Protein AF-A0A484FD65-F1 (afdb_monomer)

Secondary structure (DSSP, 8-state):
---HHHHHHHHHHHHHHHHTSSS-HHHHHHHHHHHHHHHHHHHS-S--HHHHHHHHHHHHHHHHHHHHTTHHHHS-SSS---HHHHHHHTT--HHHHHHHH-

Structure (mmCIF, N/CA/C/O backbone):
data_AF-A0A484FD65-F1
#
_entry.id   AF-A0A484FD65-F1
#
loop_
_atom_site.group_PDB
_atom_site.id
_atom_site.type_symbol
_atom_site.label_atom_id
_atom_site.label_alt_id
_atom_site.label_comp_id
_atom_site.label_asym_id
_atom_site.label_entity_id
_atom_site.label_seq_id
_atom_site.pdbx_PDB_ins_code
_atom_site.Cartn_x
_atom_site.Cartn_y
_atom_site.Cartn_z
_atom_site.occupancy
_atom_site.B_iso_or_equiv
_atom_site.auth_seq_id
_atom_site.auth_comp_id
_atom_site.auth_asym_id
_atom_site.auth_atom_id
_atom_site.pdbx_PDB_model_num
ATOM 1 N N . MET A 1 1 ? -3.921 14.907 28.154 1.00 53.25 1 MET A N 1
ATOM 2 C CA . MET A 1 1 ? -3.202 14.884 26.865 1.00 53.25 1 MET A CA 1
ATOM 3 C C . MET A 1 1 ? -3.170 13.424 26.452 1.00 53.25 1 MET A C 1
ATOM 5 O O . MET A 1 1 ? -2.519 12.663 27.147 1.00 53.25 1 MET A O 1
ATOM 9 N N . VAL A 1 2 ? -3.984 13.017 25.472 1.00 66.38 2 VAL A N 1
ATOM 10 C CA . VAL A 1 2 ? -4.102 11.600 25.077 1.00 66.38 2 VAL A CA 1
ATOM 11 C C . VAL A 1 2 ? -2.848 11.211 24.302 1.00 66.38 2 VAL A C 1
ATOM 13 O O . VAL A 1 2 ? -2.462 11.908 23.362 1.00 66.38 2 VAL A O 1
ATOM 16 N N . THR A 1 3 ? -2.182 10.144 24.725 1.00 83.88 3 THR A N 1
ATOM 17 C CA . THR A 1 3 ? -0.963 9.646 24.082 1.00 83.88 3 THR A CA 1
ATOM 18 C C . THR A 1 3 ? -1.296 8.707 22.922 1.00 83.88 3 THR A C 1
ATOM 20 O O . THR A 1 3 ? -2.352 8.080 22.892 1.00 83.88 3 THR A O 1
ATOM 23 N N . VAL A 1 4 ? -0.375 8.561 21.964 1.00 85.94 4 VAL A N 1
ATOM 24 C CA . VAL A 1 4 ? -0.527 7.600 20.852 1.00 85.94 4 VAL A CA 1
ATOM 25 C C . VAL A 1 4 ? -0.762 6.176 21.374 1.00 85.94 4 VAL A C 1
ATOM 27 O O . VAL A 1 4 ? -1.604 5.461 20.840 1.00 85.94 4 VAL A O 1
ATOM 30 N N . SER A 1 5 ? -0.075 5.793 22.456 1.00 86.94 5 SER A N 1
ATOM 31 C CA . SER A 1 5 ? -0.231 4.484 23.104 1.00 86.94 5 SER A CA 1
ATOM 32 C C . SER A 1 5 ? -1.659 4.252 23.615 1.00 86.94 5 SER A C 1
ATOM 34 O O . SER A 1 5 ? -2.242 3.198 23.366 1.00 86.94 5 SER A O 1
ATOM 36 N N . GLU A 1 6 ? -2.260 5.254 24.264 1.00 90.62 6 GLU A N 1
ATOM 37 C CA . GLU A 1 6 ? -3.646 5.181 24.747 1.00 90.62 6 GLU A CA 1
ATOM 38 C C . GLU A 1 6 ? -4.644 5.074 23.588 1.00 90.62 6 GLU A C 1
ATOM 40 O O . GLU A 1 6 ? -5.519 4.211 23.618 1.00 90.62 6 GLU A O 1
ATOM 45 N N . THR A 1 7 ? -4.474 5.881 22.534 1.00 89.75 7 THR A N 1
ATOM 46 C CA . THR A 1 7 ? -5.335 5.838 21.339 1.00 89.75 7 THR A CA 1
ATOM 47 C C . THR A 1 7 ? -5.267 4.483 20.633 1.00 89.75 7 THR A C 1
ATOM 49 O O . THR A 1 7 ? -6.297 3.924 20.262 1.00 89.75 7 THR A O 1
ATOM 52 N N . ILE A 1 8 ? -4.066 3.924 20.450 1.00 91.12 8 ILE A N 1
ATOM 53 C CA . ILE A 1 8 ? -3.896 2.613 19.806 1.00 91.12 8 ILE A CA 1
ATOM 54 C C . ILE A 1 8 ? -4.496 1.500 20.675 1.00 91.12 8 ILE A C 1
ATOM 56 O O . ILE A 1 8 ? -5.163 0.614 20.143 1.00 91.12 8 ILE A O 1
ATOM 60 N N . SER A 1 9 ? -4.295 1.551 21.995 1.00 93.50 9 SER A N 1
ATOM 61 C CA . SER A 1 9 ? -4.847 0.567 22.93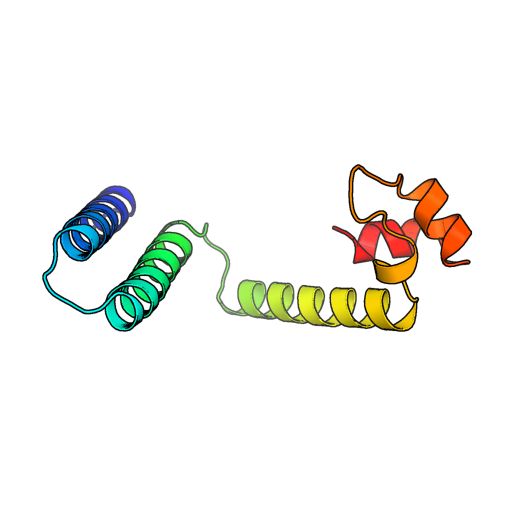4 1.00 93.50 9 SER A CA 1
ATOM 62 C C . SER A 1 9 ? -6.382 0.551 22.924 1.00 93.50 9 SER A C 1
ATOM 64 O O . SER A 1 9 ? -7.001 -0.518 22.872 1.00 93.50 9 SER A O 1
ATOM 66 N N . ASP A 1 10 ? -7.010 1.730 22.893 1.00 94.62 10 ASP A N 1
ATOM 67 C CA . ASP A 1 10 ? -8.467 1.850 22.808 1.00 94.62 10 ASP A CA 1
ATOM 68 C C . ASP A 1 10 ? -9.004 1.281 21.485 1.00 94.62 10 ASP A C 1
ATOM 70 O O . ASP A 1 10 ? -9.883 0.416 21.479 1.00 94.62 10 ASP A O 1
ATOM 74 N N . LEU A 1 11 ? -8.400 1.656 20.353 1.00 94.19 11 LEU A N 1
ATOM 75 C CA . LEU A 1 11 ? -8.777 1.138 19.034 1.00 94.19 11 LEU A CA 1
ATOM 76 C C . LEU A 1 11 ? -8.592 -0.385 18.921 1.00 94.19 11 LEU A C 1
ATOM 78 O O . LEU A 1 11 ? -9.446 -1.074 18.360 1.00 94.19 11 LEU A O 1
ATOM 82 N N . ALA A 1 12 ? -7.518 -0.942 19.485 1.00 92.69 12 ALA A N 1
ATOM 83 C CA . ALA A 1 12 ? -7.301 -2.389 19.529 1.00 92.69 12 ALA A CA 1
ATOM 84 C C . ALA A 1 12 ? -8.376 -3.111 20.364 1.00 92.69 12 ALA A C 1
ATOM 86 O O . ALA A 1 12 ? -8.825 -4.209 20.008 1.00 92.69 12 ALA A O 1
ATOM 87 N N . THR A 1 13 ? -8.835 -2.477 21.446 1.00 95.00 13 THR A N 1
ATOM 88 C CA . THR A 1 13 ? -9.941 -2.978 22.269 1.00 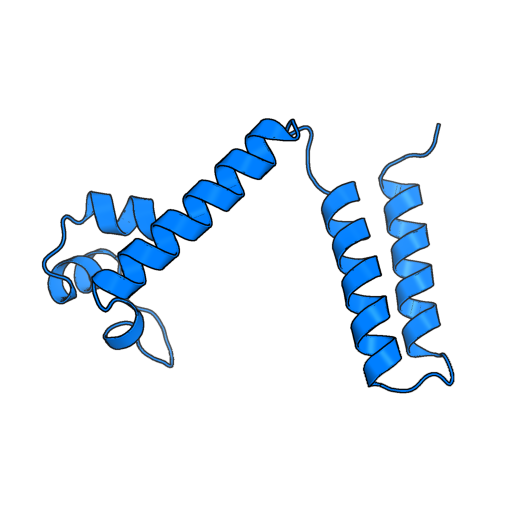95.00 13 THR A CA 1
ATOM 89 C C . THR A 1 13 ? -11.256 -2.954 21.490 1.00 95.00 13 THR A C 1
ATOM 91 O O . THR A 1 13 ? -11.981 -3.952 21.490 1.00 95.00 13 THR A O 1
ATOM 94 N N . GLN A 1 14 ? -11.534 -1.876 20.749 1.00 93.38 14 GLN A N 1
ATOM 95 C CA . GLN A 1 14 ? -12.705 -1.782 19.869 1.00 93.38 14 GLN A CA 1
ATOM 96 C C . GLN A 1 14 ? -12.688 -2.861 18.776 1.00 93.38 14 GLN A C 1
ATOM 98 O O . GLN A 1 14 ? -13.702 -3.527 18.555 1.00 93.38 14 GLN A O 1
ATOM 103 N N . LEU A 1 15 ? -11.533 -3.106 18.144 1.00 91.56 15 LEU A N 1
ATOM 104 C CA . LEU A 1 15 ? -11.377 -4.161 17.137 1.00 91.56 15 LEU A CA 1
ATOM 105 C C . LEU A 1 15 ? -11.641 -5.554 17.728 1.00 91.56 15 LEU A C 1
ATOM 107 O O . LEU A 1 15 ? -12.358 -6.367 17.144 1.00 91.56 15 LEU A O 1
ATOM 111 N N . SER A 1 16 ? -11.108 -5.811 18.924 1.00 91.12 16 SER A N 1
ATOM 112 C CA . SER A 1 16 ? -11.325 -7.065 19.653 1.00 91.12 16 SER A CA 1
ATOM 113 C C . SER A 1 16 ? -12.789 -7.254 20.065 1.00 91.12 16 SER A C 1
ATOM 115 O O . SER A 1 16 ? -13.301 -8.375 20.051 1.00 91.12 16 SER A O 1
ATOM 117 N N . GLY A 1 17 ? -13.480 -6.168 20.419 1.00 91.44 17 GLY A N 1
ATOM 118 C CA . GLY A 1 17 ? -14.915 -6.170 20.707 1.00 91.44 17 GLY A CA 1
ATOM 119 C C . GLY A 1 17 ? -15.757 -6.480 19.469 1.00 91.44 17 GLY A C 1
ATOM 120 O O . GLY A 1 17 ? -16.698 -7.268 19.546 1.00 91.44 17 GLY A O 1
ATOM 121 N N . LEU A 1 18 ? -15.372 -5.937 18.312 1.00 90.25 18 LEU A N 1
ATOM 122 C CA . LEU A 1 18 ? -16.036 -6.175 17.032 1.00 90.25 18 LEU A CA 1
ATOM 123 C C . LEU A 1 18 ? -16.002 -7.655 16.621 1.00 90.25 18 LEU A C 1
ATOM 125 O O . LEU A 1 18 ? -16.995 -8.191 16.134 1.00 90.25 18 LEU A O 1
ATOM 129 N N . ALA A 1 19 ? -14.887 -8.343 16.878 1.00 85.19 19 ALA A N 1
ATOM 130 C CA . ALA A 1 19 ? -14.772 -9.780 16.625 1.00 85.19 19 ALA A CA 1
ATOM 131 C C . ALA A 1 19 ? -15.799 -10.605 17.428 1.00 85.19 19 ALA A C 1
ATOM 133 O O . ALA A 1 19 ? -16.256 -11.649 16.964 1.00 85.19 19 ALA A O 1
ATOM 134 N N . LYS A 1 20 ? -16.197 -10.115 18.610 1.00 88.62 20 LYS A N 1
ATOM 135 C CA . LYS A 1 20 ? -17.153 -10.766 19.520 1.00 88.62 20 LYS A CA 1
ATOM 136 C C . LYS A 1 20 ? -18.603 -10.307 19.321 1.00 88.62 20 LYS A C 1
ATOM 138 O O . LYS A 1 20 ? -19.486 -10.828 19.999 1.00 88.62 20 LYS A O 1
ATOM 143 N N . SER A 1 21 ? -18.871 -9.342 18.437 1.00 87.44 21 SER A N 1
ATOM 144 C CA . SER A 1 21 ? -20.226 -8.819 18.228 1.00 87.44 21 SER A CA 1
ATOM 145 C C . SER A 1 21 ? -21.119 -9.808 17.466 1.00 87.44 21 SER A C 1
ATOM 147 O O . SER A 1 21 ? -20.640 -10.698 16.759 1.00 87.44 21 SER A O 1
ATOM 149 N N . SER A 1 22 ? -22.439 -9.642 17.574 1.00 85.69 22 SER A N 1
ATOM 150 C CA . SER A 1 22 ? -23.437 -10.420 16.823 1.00 85.69 22 SER A CA 1
ATOM 151 C C . SER A 1 22 ? -23.712 -9.880 15.410 1.00 85.69 22 SER A C 1
ATOM 153 O O . SER A 1 22 ? -24.615 -10.373 14.738 1.00 85.69 22 SER A O 1
ATOM 155 N N . SER A 1 23 ? -22.952 -8.878 14.953 1.00 86.31 23 SER A N 1
ATOM 156 C CA . SER A 1 23 ? -23.064 -8.312 13.602 1.00 86.31 23 SER A CA 1
ATOM 157 C C . SER A 1 23 ? -22.695 -9.332 12.523 1.00 86.31 23 SER A C 1
ATOM 159 O O . SER A 1 23 ? -21.955 -10.289 12.778 1.00 86.31 23 SER A O 1
ATOM 161 N N . SER A 1 24 ? -23.164 -9.098 11.298 1.00 90.12 24 SER A N 1
ATOM 162 C CA . SER A 1 24 ? -22.787 -9.914 10.143 1.00 90.12 24 SER A CA 1
ATOM 163 C C . SER A 1 24 ? -21.294 -9.788 9.818 1.00 90.12 24 SER A C 1
ATOM 165 O O . SER A 1 24 ? -20.647 -8.784 10.128 1.00 90.12 24 SER A O 1
ATOM 167 N N . ASP A 1 25 ? -20.737 -10.781 9.124 1.00 88.50 25 ASP A N 1
ATOM 168 C CA . ASP A 1 25 ? -19.332 -10.749 8.699 1.00 88.50 25 ASP A CA 1
ATOM 169 C C . ASP A 1 25 ? -19.010 -9.564 7.780 1.00 88.50 25 ASP A C 1
ATOM 171 O O . ASP A 1 25 ? -17.902 -9.032 7.824 1.00 88.50 25 ASP A O 1
ATOM 175 N N . ALA A 1 26 ? -19.961 -9.122 6.952 1.00 88.94 26 ALA A N 1
ATOM 176 C CA . ALA A 1 26 ? -19.774 -7.960 6.086 1.00 88.94 26 ALA A CA 1
ATOM 177 C C . ALA A 1 26 ? -19.630 -6.664 6.903 1.00 88.94 26 ALA A C 1
ATOM 179 O O . ALA A 1 26 ? -18.702 -5.886 6.674 1.00 88.94 26 ALA A O 1
ATOM 180 N N . GLU A 1 27 ? -20.492 -6.468 7.903 1.00 89.12 27 GLU A N 1
ATOM 181 C CA . GLU A 1 27 ? -20.426 -5.321 8.816 1.00 89.12 27 GLU A CA 1
ATOM 182 C C . GLU A 1 27 ? -19.147 -5.356 9.658 1.00 89.12 27 GLU A C 1
ATOM 184 O O . GLU A 1 27 ? -18.469 -4.336 9.793 1.00 89.12 27 GLU A O 1
ATOM 189 N N . LYS A 1 28 ? -18.763 -6.541 10.152 1.00 89.44 28 LYS A N 1
ATOM 190 C CA . LYS A 1 28 ? -17.504 -6.742 10.879 1.00 89.44 28 LYS A CA 1
ATOM 191 C C . LYS A 1 28 ? -16.294 -6.406 10.017 1.00 89.44 28 LYS A C 1
ATOM 193 O O . LYS A 1 28 ? -15.415 -5.684 10.469 1.00 89.44 28 LYS A O 1
ATOM 198 N N . ARG A 1 29 ? -16.241 -6.868 8.764 1.00 87.44 29 ARG A 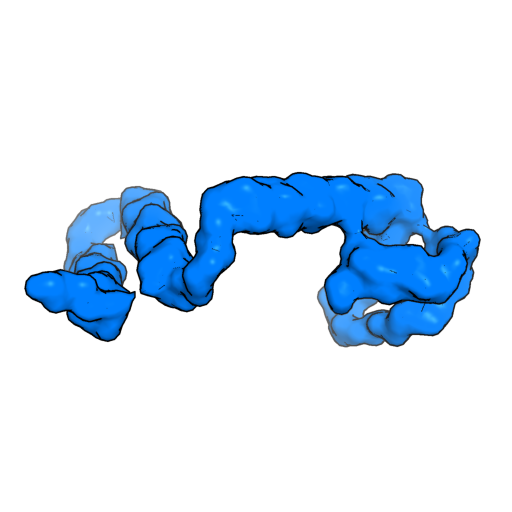N 1
ATOM 199 C CA . ARG A 1 29 ? -15.138 -6.526 7.848 1.00 87.44 29 ARG A CA 1
ATOM 200 C C . ARG A 1 29 ? -15.058 -5.024 7.597 1.00 87.44 29 ARG A C 1
ATOM 202 O O . ARG A 1 29 ? -13.972 -4.456 7.678 1.00 87.44 29 ARG A O 1
ATOM 209 N N . SER A 1 30 ? -16.194 -4.379 7.336 1.00 90.62 30 SER A N 1
ATOM 210 C CA . SER A 1 30 ? -16.240 -2.936 7.087 1.00 90.62 30 SER A CA 1
ATOM 211 C C . SER A 1 30 ? -15.760 -2.135 8.301 1.00 90.62 30 SER A C 1
ATOM 213 O O . SER A 1 30 ? -14.895 -1.271 8.173 1.00 90.62 30 SER A O 1
ATOM 215 N N . ALA A 1 31 ? -16.272 -2.436 9.496 1.00 91.44 31 ALA A N 1
ATOM 216 C CA . ALA A 1 31 ? -15.869 -1.737 10.714 1.00 91.44 31 ALA A CA 1
ATOM 217 C C . ALA A 1 31 ? -14.417 -2.053 11.121 1.00 91.44 31 ALA A C 1
ATOM 219 O O . ALA A 1 31 ? -13.692 -1.150 11.537 1.00 91.44 31 ALA A O 1
ATOM 220 N N . ALA A 1 32 ? -13.945 -3.287 10.914 1.00 92.25 32 ALA A N 1
ATOM 221 C CA . ALA A 1 32 ? -12.546 -3.649 11.132 1.00 92.25 32 ALA A CA 1
ATOM 222 C C . ALA A 1 32 ? -11.600 -2.840 10.232 1.00 92.25 32 ALA A C 1
ATOM 224 O O . ALA A 1 32 ? -10.583 -2.341 10.712 1.00 92.25 32 ALA A O 1
ATOM 225 N N . ALA A 1 33 ? -11.951 -2.645 8.956 1.00 92.31 33 ALA A N 1
ATOM 226 C CA . ALA A 1 33 ? -11.164 -1.827 8.035 1.00 92.31 33 ALA A CA 1
ATOM 227 C C . ALA A 1 33 ? -11.070 -0.359 8.493 1.00 92.31 33 ALA A C 1
ATOM 229 O O . ALA A 1 33 ? -10.004 0.254 8.401 1.00 92.31 33 ALA A O 1
ATOM 230 N N . VAL A 1 34 ? -12.159 0.201 9.035 1.00 93.19 34 VAL A N 1
ATOM 231 C CA . VAL A 1 34 ? -12.170 1.565 9.592 1.00 93.19 34 VAL A CA 1
ATOM 232 C C . VAL A 1 34 ? -11.243 1.676 10.804 1.00 93.19 34 VAL A C 1
ATOM 234 O O . VAL A 1 34 ? -10.393 2.568 10.832 1.00 93.19 34 VAL A O 1
ATOM 237 N N . ILE A 1 35 ? -11.354 0.757 11.768 1.00 93.44 35 ILE A N 1
ATOM 238 C CA . ILE A 1 35 ? -10.521 0.764 12.982 1.00 93.44 35 ILE A CA 1
ATOM 239 C C . ILE A 1 35 ? -9.042 0.559 12.624 1.00 93.44 35 ILE A C 1
ATOM 241 O O . ILE A 1 35 ? -8.182 1.298 13.100 1.00 93.44 35 ILE A O 1
ATOM 245 N N . ALA A 1 36 ? -8.731 -0.376 11.721 1.00 91.12 36 ALA A N 1
ATOM 246 C CA . ALA A 1 36 ? -7.365 -0.603 11.247 1.00 91.12 36 ALA A CA 1
ATOM 247 C C . ALA A 1 36 ? -6.763 0.656 10.602 1.00 91.12 36 ALA A C 1
ATOM 249 O O . ALA A 1 36 ? -5.607 1.001 10.855 1.00 91.12 36 ALA A O 1
ATOM 250 N N . ARG A 1 37 ? -7.559 1.400 9.822 1.00 88.50 37 ARG A N 1
ATOM 251 C CA . ARG A 1 37 ? -7.125 2.675 9.239 1.00 88.50 37 ARG A CA 1
ATOM 252 C C . ARG A 1 37 ? -6.852 3.735 10.305 1.00 88.50 37 ARG A C 1
ATOM 254 O O . ARG A 1 37 ? -5.897 4.494 10.163 1.00 88.50 37 ARG A O 1
ATOM 261 N N . GLN A 1 38 ? -7.656 3.794 11.364 1.00 89.25 38 GLN A N 1
ATOM 262 C CA . GLN A 1 38 ? -7.432 4.716 12.481 1.00 89.25 38 GLN A CA 1
ATOM 263 C C . GLN A 1 38 ? -6.160 4.369 13.260 1.00 89.25 38 GLN A C 1
ATOM 265 O O . GLN A 1 38 ? -5.384 5.271 13.567 1.00 89.25 38 GLN A O 1
ATOM 270 N N . ILE A 1 39 ? -5.893 3.080 13.499 1.00 89.81 39 ILE A N 1
ATOM 271 C CA . ILE A 1 39 ? -4.637 2.617 14.112 1.00 89.81 39 ILE A CA 1
ATOM 272 C C . ILE A 1 39 ? -3.446 3.028 13.243 1.00 89.81 39 ILE A C 1
ATOM 274 O O . ILE A 1 39 ? -2.483 3.599 13.755 1.00 89.81 39 ILE A O 1
ATOM 278 N N . LEU A 1 40 ? -3.522 2.800 11.927 1.00 85.00 40 LEU A N 1
ATOM 279 C CA . LEU A 1 40 ? -2.482 3.212 10.985 1.00 85.00 40 LEU A CA 1
ATOM 280 C C . LEU A 1 40 ? -2.230 4.724 11.054 1.00 85.00 40 LEU A C 1
ATOM 282 O O . LEU A 1 40 ? -1.080 5.142 11.128 1.00 85.00 40 LEU A O 1
ATOM 286 N N . LEU A 1 41 ? -3.284 5.545 11.052 1.00 81.81 41 LEU A N 1
ATOM 287 C CA . LEU A 1 41 ? -3.160 7.003 11.139 1.00 81.81 41 LEU A CA 1
ATOM 288 C C . LEU A 1 41 ? -2.558 7.459 12.472 1.00 81.81 41 LEU A C 1
ATOM 290 O O . LEU A 1 41 ? -1.688 8.321 12.462 1.00 81.81 41 LEU A O 1
ATOM 294 N N . ALA A 1 42 ? -2.970 6.861 13.592 1.00 83.62 42 ALA A N 1
ATOM 295 C CA . ALA A 1 42 ? -2.413 7.162 14.911 1.00 83.62 42 ALA A CA 1
ATOM 296 C C . ALA A 1 42 ? -0.938 6.741 15.039 1.00 83.62 42 ALA A C 1
ATOM 298 O O . ALA A 1 42 ? -0.191 7.347 15.801 1.00 83.62 42 ALA A O 1
ATOM 299 N N . SER A 1 43 ? -0.526 5.715 14.287 1.00 83.00 43 SER A N 1
ATOM 300 C CA . SER A 1 43 ? 0.840 5.177 14.289 1.00 83.00 43 SER A CA 1
ATOM 301 C C . SER A 1 43 ? 1.775 5.882 13.306 1.00 83.00 43 SER A C 1
ATOM 303 O O . SER A 1 43 ? 2.992 5.714 13.397 1.00 83.00 43 SER A O 1
ATOM 305 N N . LYS A 1 44 ? 1.242 6.634 12.333 1.00 74.00 44 LYS A N 1
ATOM 306 C CA . LYS 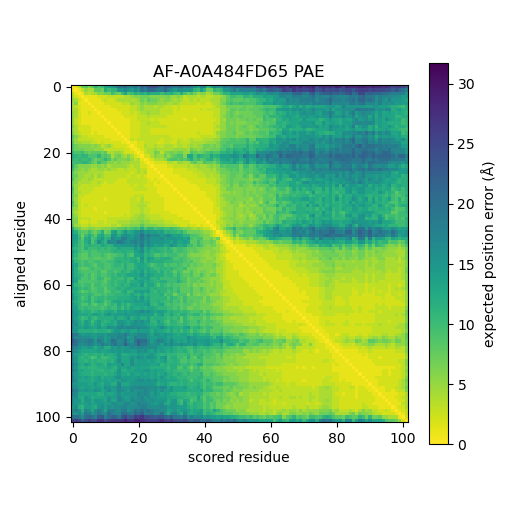A 1 44 ? 2.077 7.375 11.384 1.00 74.00 44 LYS A CA 1
ATOM 307 C C . LYS A 1 44 ? 2.903 8.413 12.149 1.00 74.00 44 LYS A C 1
ATOM 309 O O . LYS A 1 44 ? 2.385 9.147 12.985 1.00 74.00 44 LYS A O 1
ATOM 314 N N . GLY A 1 45 ? 4.204 8.452 11.848 1.00 70.06 45 GLY A N 1
ATOM 315 C CA . GLY A 1 45 ? 5.117 9.483 12.342 1.00 70.06 45 GLY A CA 1
ATOM 316 C C . GLY A 1 45 ? 4.698 10.890 11.886 1.00 70.06 45 GLY A C 1
ATOM 317 O O . GLY A 1 45 ? 3.692 11.037 11.192 1.00 70.06 45 GLY A O 1
ATOM 318 N N . PRO A 1 46 ? 5.465 11.938 12.226 1.00 67.44 46 PRO A N 1
ATOM 319 C CA . PRO A 1 46 ? 5.081 13.340 12.035 1.00 67.44 46 PRO A CA 1
ATOM 320 C C . PRO A 1 46 ? 5.173 13.808 10.569 1.00 67.44 46 PRO A C 1
ATOM 322 O O . PRO A 1 46 ? 5.690 14.886 10.277 1.00 67.44 46 PRO A O 1
ATOM 325 N N . PHE A 1 47 ? 4.698 13.006 9.617 1.00 74.56 47 PHE A N 1
ATOM 326 C CA . PHE A 1 47 ? 4.550 13.448 8.243 1.00 74.56 47 PHE A CA 1
ATOM 327 C C . PHE A 1 47 ? 3.356 14.393 8.155 1.00 74.56 47 PHE A C 1
ATOM 329 O O . PHE A 1 47 ? 2.249 14.067 8.576 1.00 74.56 47 PHE A O 1
ATOM 336 N N . SER A 1 48 ? 3.582 15.566 7.579 1.00 77.62 48 SER A N 1
ATOM 337 C CA . SER A 1 48 ? 2.510 16.471 7.193 1.00 77.62 48 SER A CA 1
ATOM 338 C C . SER A 1 48 ? 1.551 15.797 6.205 1.00 77.62 48 SER A C 1
ATOM 340 O O . SER A 1 48 ? 1.949 14.968 5.380 1.00 77.62 48 SER A O 1
ATOM 342 N N . ASP A 1 49 ? 0.291 16.228 6.214 1.00 79.69 49 ASP A N 1
ATOM 343 C CA . ASP A 1 49 ? -0.736 15.737 5.286 1.00 79.69 49 ASP A CA 1
ATOM 344 C C . ASP A 1 49 ? -0.321 15.854 3.812 1.00 79.69 49 ASP A C 1
ATOM 346 O O . ASP A 1 49 ? -0.693 15.017 2.987 1.00 79.69 49 ASP A O 1
ATOM 350 N N . TRP A 1 50 ? 0.465 16.880 3.465 1.00 80.75 50 TRP A N 1
ATOM 351 C CA . TRP A 1 50 ? 0.956 17.065 2.101 1.00 80.75 50 TRP A CA 1
ATOM 352 C C . TRP A 1 50 ? 1.955 15.974 1.695 1.00 80.75 50 TRP A C 1
ATOM 354 O O . TRP A 1 50 ? 1.880 15.496 0.566 1.00 80.75 50 TRP A O 1
ATOM 364 N N . MET A 1 51 ? 2.834 15.528 2.604 1.00 82.88 51 MET A N 1
ATOM 365 C CA . MET A 1 51 ? 3.772 14.435 2.324 1.00 82.88 51 MET A CA 1
ATOM 366 C C . MET A 1 51 ? 3.025 13.119 2.146 1.00 82.88 51 MET A C 1
ATOM 368 O O . MET A 1 51 ? 3.297 12.387 1.204 1.00 82.88 51 MET A O 1
ATOM 372 N N . VAL A 1 52 ? 2.021 12.850 2.988 1.00 83.56 52 VAL A N 1
ATOM 373 C CA . VAL A 1 52 ? 1.171 11.658 2.838 1.00 83.56 52 VAL A CA 1
ATOM 374 C C . VAL A 1 52 ? 0.487 11.642 1.470 1.00 83.56 52 VAL A C 1
ATOM 376 O O . VAL A 1 52 ? 0.465 10.611 0.804 1.00 83.56 52 VAL A O 1
ATOM 379 N N . ARG A 1 53 ? -0.040 12.786 1.019 1.00 84.06 53 ARG A N 1
ATOM 380 C CA . ARG A 1 53 ? -0.630 12.907 -0.322 1.00 84.06 53 ARG A CA 1
ATOM 381 C C . ARG A 1 53 ? 0.405 12.694 -1.424 1.00 84.06 53 ARG A C 1
ATOM 383 O O . ARG A 1 53 ? 0.103 11.997 -2.383 1.00 84.06 53 ARG A O 1
ATOM 390 N N . ALA A 1 54 ? 1.603 13.261 -1.284 1.00 87.50 54 ALA A N 1
ATOM 391 C CA . ALA A 1 54 ? 2.677 13.100 -2.260 1.00 87.50 54 ALA A CA 1
ATOM 392 C C . ALA A 1 54 ? 3.108 11.631 -2.400 1.00 87.50 54 ALA A C 1
ATOM 394 O O . ALA A 1 54 ? 3.213 11.146 -3.523 1.00 87.50 54 ALA A O 1
ATOM 395 N N . PHE A 1 55 ? 3.270 10.910 -1.285 1.00 86.12 55 PHE A N 1
ATOM 396 C CA . PHE A 1 55 ? 3.587 9.480 -1.300 1.00 86.12 55 PHE A CA 1
ATOM 397 C C . PHE A 1 55 ? 2.501 8.658 -1.995 1.00 86.12 55 PHE A C 1
ATOM 399 O O . PHE A 1 55 ? 2.819 7.879 -2.885 1.00 86.12 55 PHE A O 1
ATOM 406 N N . ASN A 1 56 ? 1.226 8.887 -1.666 1.00 87.06 56 ASN A N 1
ATOM 407 C CA . ASN A 1 56 ? 0.124 8.165 -2.308 1.00 87.06 56 ASN A CA 1
ATOM 408 C C . ASN A 1 56 ? 0.055 8.441 -3.825 1.00 87.06 56 ASN A C 1
ATOM 410 O O . ASN A 1 56 ? -0.250 7.546 -4.609 1.00 87.06 56 ASN A O 1
ATOM 414 N N . SER A 1 57 ? 0.329 9.678 -4.255 1.00 89.19 57 SER A N 1
ATOM 415 C CA . SER A 1 57 ? 0.382 10.023 -5.682 1.00 89.19 57 SER A CA 1
ATOM 416 C C . SER A 1 57 ? 1.556 9.349 -6.394 1.00 89.19 57 SER A C 1
ATOM 418 O O . SER A 1 57 ? 1.394 8.882 -7.519 1.00 89.19 57 SER A O 1
ATOM 420 N N . ALA A 1 58 ? 2.725 9.291 -5.748 1.00 89.31 58 ALA A N 1
ATOM 421 C CA . ALA A 1 58 ? 3.895 8.604 -6.284 1.00 89.31 58 ALA A CA 1
ATOM 422 C C . ALA A 1 58 ? 3.644 7.094 -6.408 1.00 89.31 58 ALA A C 1
ATOM 424 O O . ALA A 1 58 ? 3.913 6.529 -7.460 1.00 89.31 58 ALA A O 1
ATOM 425 N N . GLU A 1 59 ? 3.041 6.468 -5.394 1.00 90.31 59 GLU A N 1
ATOM 426 C CA . GLU A 1 59 ? 2.650 5.053 -5.422 1.00 90.31 59 GLU A CA 1
ATOM 427 C C . GLU A 1 59 ? 1.704 4.751 -6.594 1.00 90.31 59 GLU A C 1
ATOM 429 O O . GLU A 1 59 ? 1.943 3.823 -7.366 1.00 90.31 59 GLU A O 1
ATOM 434 N N . ALA A 1 60 ? 0.670 5.575 -6.795 1.00 90.81 60 ALA A N 1
ATOM 435 C CA . ALA A 1 60 ? -0.254 5.411 -7.916 1.00 90.81 60 ALA A CA 1
ATOM 436 C C . ALA A 1 60 ? 0.443 5.551 -9.283 1.00 90.81 60 ALA A C 1
ATOM 438 O O . ALA A 1 60 ? 0.150 4.789 -10.207 1.00 90.81 60 ALA A O 1
ATOM 439 N N . ALA A 1 61 ? 1.371 6.504 -9.414 1.00 91.50 61 ALA A N 1
ATOM 440 C CA . ALA A 1 61 ? 2.145 6.694 -10.637 1.00 91.50 61 ALA A CA 1
ATOM 441 C C . ALA A 1 61 ? 3.088 5.510 -10.909 1.00 91.50 61 ALA A C 1
ATOM 443 O O . ALA A 1 61 ? 3.128 5.017 -12.035 1.00 91.50 61 ALA A O 1
ATOM 444 N N . SER A 1 62 ? 3.786 5.014 -9.885 1.00 90.38 62 SER A N 1
ATOM 445 C CA . SER A 1 62 ? 4.658 3.841 -9.987 1.00 90.38 62 SER A CA 1
ATOM 446 C C . SER A 1 62 ? 3.882 2.584 -10.374 1.00 90.38 62 SER A C 1
ATOM 448 O O . SER A 1 62 ? 4.281 1.880 -11.297 1.00 90.38 62 SER A O 1
ATOM 450 N N . LEU A 1 63 ? 2.730 2.331 -9.743 1.00 91.94 63 LEU A N 1
ATOM 451 C CA . LEU A 1 63 ? 1.862 1.205 -10.103 1.00 91.94 63 LEU A CA 1
ATOM 452 C C . LEU A 1 63 ? 1.398 1.289 -11.557 1.00 91.94 63 LEU A C 1
ATOM 454 O O . LEU A 1 63 ? 1.387 0.281 -12.261 1.00 91.94 63 LEU A O 1
ATOM 458 N N . ARG A 1 64 ? 1.039 2.491 -12.025 1.00 92.81 64 ARG A N 1
ATOM 459 C CA . ARG A 1 64 ? 0.649 2.688 -13.420 1.00 92.81 64 ARG A CA 1
ATOM 460 C C . ARG A 1 64 ? 1.805 2.402 -14.377 1.00 92.81 64 ARG A C 1
ATOM 462 O O . ARG A 1 64 ? 1.590 1.714 -15.368 1.00 92.81 64 ARG A O 1
ATOM 469 N N . LEU A 1 65 ? 3.004 2.884 -14.063 1.00 91.69 65 LEU A N 1
ATOM 470 C CA . LEU A 1 65 ? 4.203 2.637 -14.860 1.00 91.69 65 LEU A CA 1
ATOM 471 C C . LEU A 1 65 ? 4.521 1.139 -14.956 1.00 91.69 65 LEU A C 1
ATOM 473 O O . LEU A 1 65 ? 4.750 0.630 -16.048 1.00 91.69 65 LEU A O 1
ATOM 477 N N . LEU A 1 66 ? 4.472 0.426 -13.827 1.00 91.06 66 LEU A N 1
ATOM 478 C CA . LEU A 1 66 ? 4.703 -1.020 -13.774 1.00 91.06 66 LEU A CA 1
ATOM 479 C C . LEU A 1 66 ? 3.660 -1.802 -14.585 1.00 91.06 66 LEU A C 1
ATOM 481 O O . LEU A 1 66 ? 4.016 -2.770 -15.251 1.00 91.06 66 LEU A O 1
ATOM 485 N N . LEU A 1 67 ? 2.394 -1.373 -14.575 1.00 92.19 67 LEU A N 1
ATOM 486 C CA . LEU A 1 67 ? 1.355 -1.945 -15.440 1.00 92.19 67 LEU A CA 1
ATOM 487 C C . LEU A 1 67 ? 1.640 -1.691 -16.924 1.00 92.19 67 LEU A C 1
ATOM 489 O O . LEU A 1 67 ? 1.539 -2.612 -17.725 1.00 92.19 67 LEU A O 1
ATOM 493 N N . ASP A 1 68 ? 2.004 -0.461 -17.293 1.00 92.12 68 ASP A N 1
ATOM 494 C CA . ASP A 1 68 ? 2.286 -0.101 -18.688 1.00 92.12 68 ASP A CA 1
ATOM 495 C C . ASP A 1 68 ? 3.530 -0.829 -19.235 1.00 92.12 68 ASP A C 1
ATOM 497 O O . ASP A 1 68 ? 3.608 -1.098 -20.433 1.00 92.12 68 ASP A O 1
ATOM 501 N N . TRP A 1 69 ? 4.478 -1.194 -18.367 1.00 92.81 69 TRP A N 1
ATOM 502 C CA . TRP A 1 69 ? 5.634 -2.024 -18.721 1.00 92.81 69 TRP A CA 1
ATOM 503 C C . TRP A 1 69 ? 5.353 -3.528 -18.739 1.00 92.81 69 TRP A C 1
ATOM 505 O O . TRP A 1 69 ? 6.202 -4.285 -19.198 1.00 92.81 69 TRP A O 1
ATOM 515 N N . GLY A 1 70 ? 4.195 -3.980 -18.259 1.00 92.75 70 GLY A N 1
ATOM 516 C CA . GLY A 1 70 ? 3.902 -5.408 -18.144 1.00 92.75 70 GLY A CA 1
ATOM 517 C C . GLY A 1 70 ? 4.704 -6.105 -17.034 1.00 92.75 70 GLY A C 1
ATOM 518 O O . GLY A 1 70 ? 5.092 -7.267 -17.156 1.00 92.75 70 GLY A O 1
ATOM 519 N N . ALA A 1 71 ? 5.014 -5.387 -15.947 1.00 92.31 71 ALA A N 1
ATOM 520 C CA . ALA A 1 71 ? 5.803 -5.922 -14.838 1.00 92.31 71 ALA A CA 1
ATOM 521 C C . ALA A 1 71 ? 5.120 -7.105 -14.141 1.00 92.31 71 ALA A C 1
ATOM 523 O O . ALA A 1 71 ? 5.789 -8.038 -13.703 1.00 92.31 71 ALA A O 1
ATOM 524 N N . PHE A 1 72 ? 3.792 -7.094 -14.046 1.00 91.25 72 PHE A N 1
ATOM 525 C CA . PHE A 1 72 ? 3.041 -8.119 -13.319 1.00 91.25 72 PHE A CA 1
ATOM 526 C C . PHE A 1 72 ? 2.915 -9.437 -14.098 1.00 91.25 72 PHE A C 1
ATOM 528 O O . PHE A 1 72 ? 2.60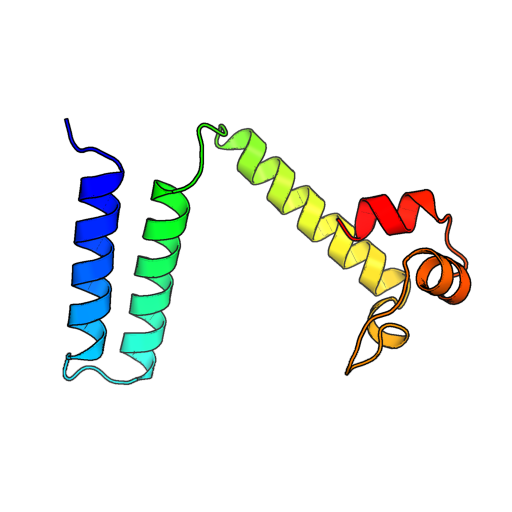5 -10.467 -13.509 1.00 91.25 72 PHE A O 1
ATOM 535 N N . GLU A 1 73 ? 3.191 -9.418 -15.398 1.00 92.44 73 GLU A N 1
ATOM 536 C CA . GLU A 1 73 ? 3.206 -10.568 -16.298 1.00 92.44 73 GLU A CA 1
ATOM 537 C C . GLU A 1 73 ? 4.527 -11.340 -16.208 1.00 92.44 73 GLU A C 1
ATOM 539 O O . GLU A 1 73 ? 4.562 -12.545 -16.455 1.00 92.44 73 GLU A O 1
ATOM 544 N N . VAL A 1 74 ? 5.610 -10.646 -15.846 1.00 93.00 74 VAL A N 1
ATOM 545 C CA . VAL A 1 74 ? 6.955 -11.225 -15.718 1.00 93.00 74 VAL A CA 1
ATOM 546 C C . VAL A 1 74 ? 7.330 -11.536 -14.268 1.00 93.00 74 VAL A C 1
ATOM 548 O O . VAL A 1 74 ? 8.172 -12.403 -14.026 1.00 93.00 74 VAL A O 1
ATOM 551 N N . ILE A 1 75 ? 6.712 -10.861 -13.290 1.00 91.31 75 ILE A N 1
ATOM 552 C CA . ILE A 1 75 ? 6.854 -11.206 -11.872 1.00 91.31 75 ILE A CA 1
ATOM 553 C C . ILE A 1 75 ? 6.184 -12.572 -11.640 1.00 91.31 75 ILE A C 1
ATOM 555 O O . ILE A 1 75 ? 5.004 -12.741 -11.951 1.00 91.31 75 ILE A O 1
ATOM 559 N N . PRO A 1 76 ? 6.902 -13.564 -11.083 1.00 91.25 76 PRO A N 1
ATOM 560 C CA . PRO A 1 76 ? 6.337 -14.888 -10.871 1.00 91.25 76 PRO A CA 1
ATOM 561 C C . PRO A 1 76 ? 5.224 -14.845 -9.816 1.00 91.25 76 PRO A C 1
ATOM 563 O O . PRO A 1 76 ? 5.345 -14.160 -8.802 1.00 91.25 76 PRO A O 1
ATOM 566 N N . MET A 1 77 ? 4.159 -15.629 -10.025 1.00 89.94 77 MET A N 1
ATOM 567 C CA . MET A 1 77 ? 3.071 -15.761 -9.041 1.00 89.94 77 MET A CA 1
ATOM 568 C C . MET A 1 77 ? 3.555 -16.301 -7.687 1.00 89.94 77 MET A C 1
ATOM 570 O O . MET A 1 77 ? 2.991 -15.952 -6.652 1.00 89.94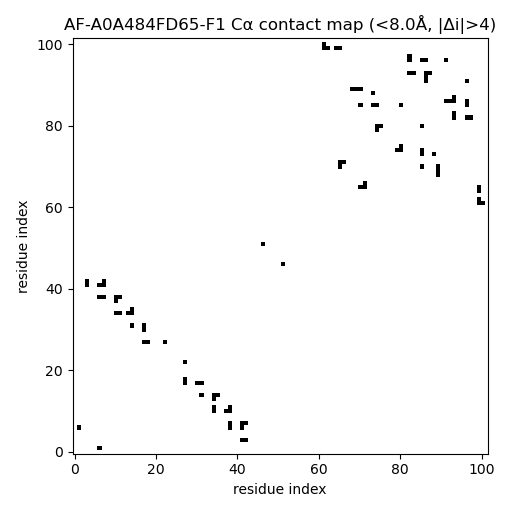 77 MET A O 1
ATOM 574 N N . GLU A 1 78 ? 4.596 -17.138 -7.690 1.00 92.19 78 GLU A N 1
ATOM 575 C CA . GLU A 1 78 ? 5.240 -17.669 -6.489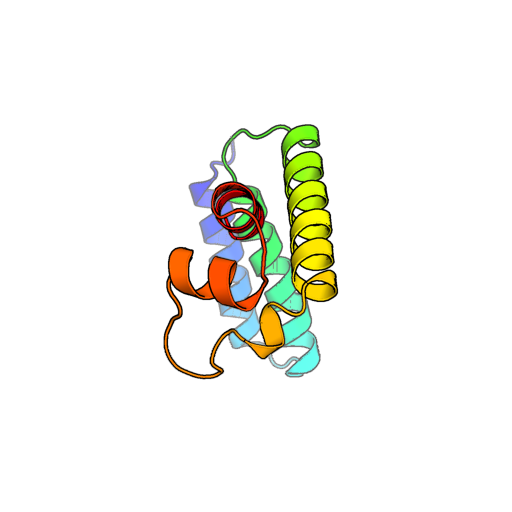 1.00 92.19 78 GLU A CA 1
ATOM 576 C C . GLU A 1 78 ? 6.755 -17.428 -6.539 1.00 92.19 78 GLU A C 1
ATOM 578 O O . GLU A 1 78 ? 7.402 -17.658 -7.561 1.00 92.19 78 GLU A O 1
ATOM 583 N N . GLY A 1 79 ? 7.336 -17.004 -5.414 1.00 89.06 79 GLY A N 1
ATOM 584 C CA . GLY A 1 79 ? 8.766 -16.711 -5.301 1.00 89.06 79 GLY A CA 1
ATOM 585 C C . GLY A 1 79 ? 9.093 -15.234 -5.514 1.00 89.06 79 GLY A C 1
ATOM 586 O O . GLY A 1 79 ? 8.287 -14.357 -5.215 1.00 89.06 79 GLY A O 1
ATOM 587 N N . THR A 1 80 ? 10.314 -14.949 -5.963 1.00 92.38 80 THR A N 1
ATOM 588 C CA . THR A 1 80 ? 10.812 -13.582 -6.157 1.00 92.38 80 THR A CA 1
ATOM 589 C C . THR A 1 80 ? 11.590 -13.466 -7.465 1.00 92.38 80 THR A C 1
ATOM 591 O O . THR A 1 80 ? 12.165 -14.437 -7.955 1.00 92.38 80 THR A O 1
ATOM 594 N N . ILE A 1 81 ? 11.625 -12.256 -8.021 1.00 93.25 81 ILE A N 1
ATOM 595 C CA . ILE A 1 81 ? 12.475 -11.873 -9.152 1.00 93.25 81 ILE A CA 1
ATOM 596 C C . ILE A 1 81 ? 13.438 -10.778 -8.683 1.00 93.25 81 ILE A C 1
ATOM 598 O O . ILE A 1 81 ? 13.075 -9.937 -7.861 1.00 93.25 81 ILE A O 1
ATOM 602 N N . SER A 1 82 ? 14.684 -10.796 -9.158 1.00 94.19 82 SER A N 1
ATOM 603 C CA . SER A 1 82 ? 15.633 -9.723 -8.844 1.00 94.19 82 SER A CA 1
ATOM 604 C C . SER A 1 82 ? 15.334 -8.481 -9.684 1.00 94.19 82 SER A C 1
ATOM 606 O O . SER A 1 82 ? 14.880 -8.599 -10.820 1.00 94.19 82 SER A O 1
ATOM 608 N N . TYR A 1 83 ? 15.659 -7.288 -9.181 1.00 93.00 83 TYR A N 1
ATOM 609 C CA . TYR A 1 83 ? 15.494 -6.052 -9.956 1.00 93.00 83 TYR A CA 1
ATOM 610 C C . TYR A 1 83 ? 16.288 -6.056 -11.270 1.00 93.00 83 TYR A C 1
ATOM 612 O O . TYR A 1 83 ? 15.837 -5.491 -12.261 1.00 93.00 83 TYR A O 1
ATOM 620 N N . THR A 1 84 ? 17.448 -6.719 -11.308 1.00 95.25 84 THR A N 1
ATOM 621 C CA . THR A 1 84 ? 18.259 -6.833 -12.529 1.00 95.25 84 THR A CA 1
ATOM 622 C C . THR A 1 84 ? 17.570 -7.697 -13.576 1.00 95.25 84 THR A C 1
ATOM 624 O O . THR A 1 84 ? 17.539 -7.324 -14.746 1.00 95.25 84 THR A O 1
ATOM 627 N N . GLU A 1 85 ? 16.996 -8.827 -13.161 1.00 94.81 85 GLU A N 1
ATOM 628 C CA . GLU A 1 85 ? 16.251 -9.696 -14.072 1.00 94.81 85 GLU A CA 1
ATOM 629 C C . GLU A 1 85 ? 14.944 -9.033 -14.513 1.00 94.81 85 GLU A C 1
ATOM 631 O O . GLU A 1 85 ? 14.622 -9.055 -15.694 1.00 94.81 85 GLU A O 1
ATOM 636 N N . LEU A 1 86 ? 14.240 -8.356 -13.603 1.00 93.94 86 LEU A N 1
ATOM 637 C CA . LEU A 1 86 ? 13.030 -7.609 -13.931 1.00 93.94 86 LEU A CA 1
ATOM 638 C C . LEU A 1 86 ? 13.315 -6.500 -14.956 1.00 93.94 86 LEU A C 1
ATOM 640 O O . LEU A 1 86 ? 12.631 -6.417 -15.967 1.00 93.94 86 LEU A O 1
ATOM 644 N N . ALA A 1 87 ? 14.364 -5.699 -14.756 1.00 93.94 87 ALA A N 1
ATOM 645 C CA . ALA A 1 87 ? 14.758 -4.658 -15.707 1.00 93.94 87 ALA A CA 1
ATOM 646 C C . ALA A 1 87 ? 15.091 -5.219 -17.093 1.00 93.94 87 ALA A C 1
ATOM 648 O O . ALA A 1 87 ? 14.698 -4.646 -18.106 1.00 93.94 87 ALA A O 1
ATOM 649 N N . LYS A 1 88 ? 15.758 -6.376 -17.139 1.00 95.06 88 LYS A N 1
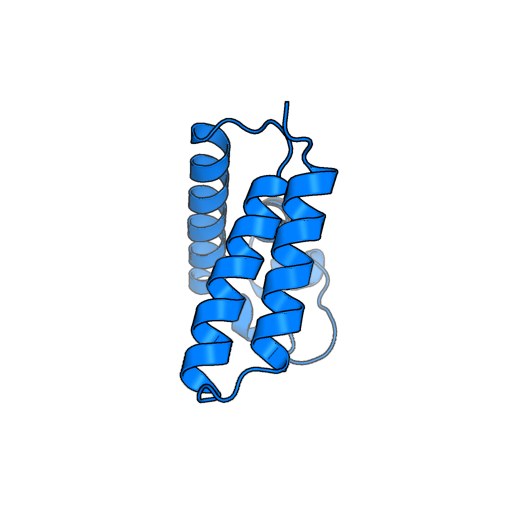ATOM 650 C CA . LYS A 1 88 ? 16.053 -7.077 -18.388 1.00 95.06 88 LYS A CA 1
ATOM 651 C C . LYS A 1 88 ? 14.781 -7.553 -19.098 1.00 95.06 88 LYS A C 1
ATOM 653 O O . LYS A 1 88 ? 14.689 -7.381 -20.306 1.00 95.06 88 LYS A O 1
ATOM 658 N N . GLN A 1 89 ? 13.827 -8.136 -18.370 1.00 94.56 89 GLN A N 1
ATOM 659 C CA . GLN A 1 89 ? 12.554 -8.614 -18.931 1.00 94.56 89 GLN A CA 1
ATOM 660 C C . GLN A 1 89 ? 11.671 -7.462 -19.430 1.00 94.56 89 GLN A C 1
ATOM 662 O O . GLN A 1 89 ? 10.981 -7.612 -20.431 1.00 94.56 89 GLN A O 1
ATOM 667 N N . LEU A 1 90 ? 11.718 -6.312 -18.751 1.00 93.06 90 LEU A N 1
ATOM 668 C CA . LEU A 1 90 ? 10.953 -5.114 -19.111 1.00 93.06 90 LEU A CA 1
ATOM 669 C C . LEU A 1 90 ? 11.649 -4.221 -20.142 1.00 93.06 90 LEU A C 1
ATOM 671 O O . LEU A 1 90 ? 11.100 -3.183 -20.501 1.00 93.06 90 LEU A O 1
ATOM 675 N N . GLU A 1 91 ? 12.864 -4.579 -20.570 1.00 93.19 91 GLU A N 1
ATOM 676 C CA . GLU A 1 91 ? 13.725 -3.736 -21.412 1.00 93.19 91 GLU A CA 1
ATOM 677 C C . GLU A 1 91 ? 13.840 -2.292 -20.879 1.00 93.19 91 GLU A C 1
ATOM 679 O O . GLU A 1 91 ? 13.933 -1.317 -21.627 1.00 93.19 91 GLU A O 1
ATOM 684 N N . ALA A 1 92 ? 13.830 -2.156 -19.551 1.00 89.69 92 ALA A N 1
ATOM 685 C CA . ALA A 1 92 ? 13.808 -0.887 -18.844 1.00 89.69 92 ALA A CA 1
ATOM 686 C C . ALA A 1 92 ? 15.157 -0.612 -18.174 1.00 89.69 92 ALA A C 1
ATOM 688 O O . ALA A 1 92 ? 15.923 -1.521 -17.845 1.00 89.69 92 ALA A O 1
ATOM 689 N N . ASP A 1 93 ? 15.447 0.666 -17.927 1.00 91.75 93 ASP A N 1
ATOM 690 C CA . ASP A 1 93 ? 16.628 1.034 -17.154 1.00 91.75 93 ASP A CA 1
ATOM 691 C C . ASP A 1 93 ? 16.516 0.486 -15.722 1.00 91.75 93 ASP A C 1
ATOM 693 O O . ASP A 1 93 ? 15.503 0.671 -15.040 1.00 91.75 93 ASP A O 1
ATOM 697 N N . PHE A 1 94 ? 17.581 -0.170 -15.255 1.00 91.12 94 PHE A N 1
ATOM 698 C CA . PHE A 1 94 ? 17.636 -0.773 -13.925 1.00 91.12 94 PHE A CA 1
ATOM 699 C C . PHE A 1 94 ? 17.285 0.222 -12.815 1.00 91.12 94 PHE A C 1
ATOM 701 O O . PHE A 1 94 ? 16.532 -0.114 -11.903 1.00 91.12 94 PHE A O 1
ATOM 708 N N . SER A 1 95 ? 17.801 1.451 -12.893 1.00 91.00 95 SER A N 1
ATOM 709 C CA . SER A 1 95 ? 17.535 2.470 -11.881 1.00 91.00 95 SER A CA 1
ATOM 710 C C . SER A 1 95 ? 16.057 2.851 -11.844 1.00 91.00 95 SER A C 1
ATOM 712 O O . SER A 1 95 ? 15.493 2.987 -10.762 1.00 91.00 95 SER A O 1
ATOM 714 N N . LEU A 1 96 ? 15.393 2.931 -13.000 1.00 87.31 96 LEU A N 1
ATOM 715 C CA . LEU A 1 96 ? 13.967 3.244 -13.066 1.00 87.31 96 LEU A CA 1
ATOM 716 C C . LEU A 1 96 ? 13.104 2.133 -12.465 1.00 87.31 96 LEU A C 1
ATOM 718 O O . LEU A 1 96 ? 12.150 2.431 -11.751 1.00 87.31 96 LEU A O 1
ATOM 722 N N . VAL A 1 97 ? 13.457 0.867 -12.699 1.00 89.19 97 VAL A N 1
ATOM 723 C CA . VAL A 1 97 ? 12.761 -0.274 -12.084 1.00 89.19 97 VAL A CA 1
ATOM 724 C C . VAL A 1 97 ? 12.931 -0.268 -10.565 1.00 89.19 97 VAL A C 1
ATOM 726 O O . VAL A 1 97 ? 11.958 -0.480 -9.846 1.00 89.19 97 VAL A O 1
ATOM 729 N N . VAL A 1 98 ? 14.131 0.046 -10.068 1.00 87.50 98 VAL A N 1
ATOM 730 C CA . VAL A 1 98 ? 14.388 0.182 -8.625 1.00 87.50 98 VAL A CA 1
ATOM 731 C C . VAL A 1 98 ? 13.570 1.326 -8.020 1.00 87.50 98 VAL A C 1
ATOM 733 O O . VAL A 1 98 ? 12.935 1.142 -6.988 1.00 87.50 98 VAL A O 1
ATOM 736 N N . TYR A 1 99 ? 13.521 2.495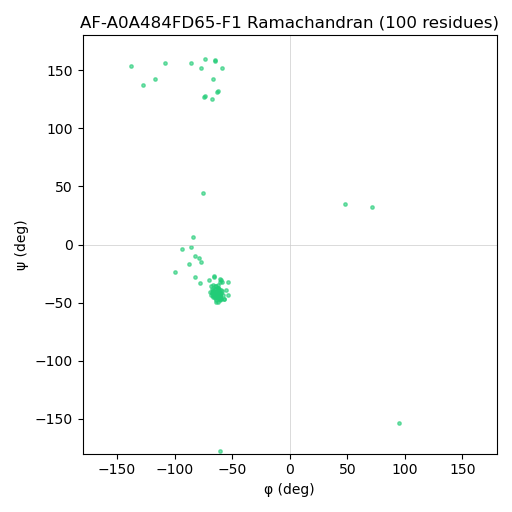 -8.664 1.00 84.25 99 TYR A N 1
ATOM 737 C CA . TYR A 1 99 ? 12.763 3.636 -8.139 1.00 84.25 99 TYR A CA 1
ATOM 738 C C . TYR A 1 99 ? 11.244 3.445 -8.209 1.00 84.25 99 TYR A C 1
ATOM 740 O O . TYR A 1 99 ? 10.525 3.972 -7.361 1.00 84.25 99 TYR A O 1
ATOM 748 N N . ALA A 1 100 ? 10.750 2.700 -9.200 1.00 80.56 100 ALA A N 1
ATOM 749 C CA . ALA A 1 100 ? 9.330 2.394 -9.335 1.00 80.56 100 ALA A CA 1
ATOM 750 C C . ALA A 1 100 ? 8.865 1.278 -8.381 1.00 80.56 100 ALA A C 1
ATOM 752 O O . ALA A 1 100 ? 7.726 1.318 -7.926 1.00 80.56 100 ALA A O 1
ATOM 753 N N . GLY A 1 101 ? 9.722 0.296 -8.073 1.00 69.19 101 GLY A N 1
ATOM 754 C CA . GLY A 1 101 ? 9.387 -0.870 -7.242 1.00 69.19 101 GLY A CA 1
ATOM 755 C C . GLY A 1 101 ? 9.363 -0.637 -5.724 1.00 69.19 101 GLY A C 1
ATOM 756 O O . GLY A 1 101 ? 8.815 -1.478 -5.014 1.00 69.19 101 GLY A O 1
ATOM 757 N N . CYS A 1 102 ? 9.878 0.511 -5.262 1.00 50.69 102 CYS A N 1
ATOM 758 C CA . CYS A 1 102 ? 10.273 0.817 -3.876 1.00 50.69 102 CYS A CA 1
ATOM 759 C C . CYS A 1 102 ? 11.514 0.049 -3.382 1.00 50.69 102 CYS A C 1
ATOM 761 O O . CYS A 1 102 ? 11.523 -1.203 -3.330 1.00 50.69 102 CYS A O 1
#

Radius of gyration: 19.57 Å; Cα contacts (8 Å, |Δi|>4): 53; chains: 1; bounding box: 42×35×48 Å

Foldseek 3Di:
DQALVNQLVVLVVVLVVLVVDPDDPVVNVVVNVVSVVSNVVSPDDPDDPVVVVVVVVLLVVLVVVCVVLVLVVPADPDDGDDLVVSCVSSVHDSVSSVSSVD

Organism: Colletotrichum orbiculare (strain 104-T / ATCC 96160 / CBS 514.97 / LARS 414 / MAFF 240422) (NCBI:txid1213857)

Solvent-accessible surface area (backbone atoms only — not comparable to full-atom values): 6049 Å² total; per-residue (Å²): 133,90,48,62,68,58,55,44,52,53,46,53,50,52,49,57,48,51,76,71,48,92,66,53,71,68,59,41,51,55,52,44,54,53,45,53,50,50,44,51,59,61,65,52,68,96,67,52,73,66,56,57,51,51,51,55,52,50,51,55,51,27,55,50,52,38,57,77,56,47,45,73,80,70,47,60,96,72,84,86,73,54,64,68,57,49,14,60,76,52,77,43,61,51,68,58,48,49,69,49,69,109

pLDDT: mean 87.88, std 7.8, range [50.69, 95.25]

Nearest PDB structures (foldseek):
  7wvs-assembly1_A  TM=7.456E-01  e=4.146E-03  Aspergillus carbonarius ITEM 5010
  7ww0-assembly1_A  TM=7.458E-01  e=6.249E-03  Aspergillus carbonarius ITEM 5010
  7wup-assembly1_B  TM=7.863E-01  e=1.263E-02  Apiospora montagnei NRRL 25634
  7y3h-assembly1_A  TM=7.683E-01  e=2.552E-02  Apiospora montagnei NRRL 25634
  8gx4-assembly1_A  TM=7.470E-01  e=2.269E-02  Apiospora montagnei NRRL 25634

Mean predicted aligned error: 8.38 Å

Sequence (102 aa):
MVTVSETISDLATQLSGLAKSSSSDAEKRSAAAVIARQILLASKGPFSDWMVRAFNSAEAASLRLLLDWGAFEVIPMEGTISYTELAKQLEADFSLVVYAGC